Protein AF-A0A1C6RKX8-F1 (afdb_monomer)

Sequence (169 aa):
MGARIGGALFLNGAELTGPVTALDGTWLRAGTDVLAQDGFTCRGALRLDNAEIGGSLRWEGAVLENPDGAALSGQDLRVGANADLCDGFSANGAVRLRYAEINSWLCFERATLTVPVGRTALDCRHVVARELVLLPAEPPDGVVDLSHARIGLLRDDPATWPSALHLEG

Secondary structure (DSSP, 8-state):
---EESSPEE-TT-EEEEEEEEEE-TT-EESS-EE--SS-EEEEEEE-TT-EESS-EE-TT-EEEEEEEEEEE-TT-EESS-EE--SS-EEEEEEE-TT-EESSEEE-TT-EEE--TTSEEEE-TT-EEEEEEE--SS--SSEEE-TT-EEEEEEE-GGG--SEEE---

Structure (mmCIF, N/CA/C/O backbone):
data_AF-A0A1C6RKX8-F1
#
_entry.id   AF-A0A1C6RKX8-F1
#
loop_
_atom_site.group_PDB
_atom_site.id
_atom_site.type_symbol
_atom_site.label_atom_id
_atom_site.label_alt_id
_atom_site.label_comp_id
_atom_site.label_asym_id
_atom_site.label_entity_id
_atom_site.label_seq_id
_atom_site.pdbx_PDB_ins_code
_atom_site.Cartn_x
_atom_site.Cartn_y
_atom_site.Cartn_z
_atom_site.occupancy
_atom_site.B_iso_or_equiv
_atom_site.auth_seq_id
_atom_site.auth_comp_id
_atom_site.auth_asym_id
_atom_site.auth_atom_id
_atom_site.pdbx_PDB_model_num
ATOM 1 N N . MET A 1 1 ? 12.179 -16.699 5.339 1.00 56.94 1 MET A N 1
ATOM 2 C CA . MET A 1 1 ? 12.179 -17.564 4.136 1.00 56.94 1 MET A CA 1
ATOM 3 C C . MET A 1 1 ? 11.185 -16.927 3.178 1.00 56.94 1 MET A C 1
ATOM 5 O O . MET A 1 1 ? 10.087 -16.664 3.636 1.00 56.94 1 MET A O 1
ATOM 9 N N . GLY A 1 2 ? 11.572 -16.571 1.950 1.00 83.81 2 GLY A N 1
ATOM 10 C CA . GLY A 1 2 ? 10.686 -15.884 0.995 1.00 83.81 2 GLY A CA 1
ATOM 11 C C . GLY A 1 2 ? 10.218 -16.817 -0.120 1.00 83.81 2 GLY A C 1
ATOM 12 O O . GLY A 1 2 ? 10.966 -17.714 -0.518 1.00 83.81 2 GLY A O 1
ATOM 13 N N . ALA A 1 3 ? 9.000 -16.614 -0.623 1.00 94.94 3 ALA A N 1
ATOM 14 C CA . ALA A 1 3 ? 8.484 -17.332 -1.787 1.00 94.94 3 ALA A CA 1
ATOM 15 C C . ALA A 1 3 ? 8.996 -16.697 -3.090 1.00 94.94 3 ALA A C 1
ATOM 17 O O . ALA A 1 3 ? 9.176 -15.482 -3.170 1.00 94.94 3 ALA A O 1
ATOM 18 N N . ARG A 1 4 ? 9.215 -17.506 -4.132 1.00 97.81 4 ARG A N 1
ATOM 19 C CA . ARG A 1 4 ? 9.562 -17.020 -5.474 1.00 97.81 4 ARG A CA 1
ATOM 20 C C . ARG A 1 4 ? 8.579 -17.574 -6.496 1.00 97.81 4 ARG A C 1
ATOM 22 O O . ARG A 1 4 ? 8.417 -18.785 -6.602 1.00 97.81 4 ARG A O 1
ATOM 29 N N . ILE A 1 5 ? 7.992 -16.679 -7.276 1.00 97.12 5 ILE A N 1
ATOM 30 C CA . ILE A 1 5 ? 7.086 -16.960 -8.384 1.00 97.12 5 ILE A CA 1
ATOM 31 C C . ILE A 1 5 ? 7.748 -16.392 -9.639 1.00 97.12 5 ILE A C 1
ATOM 33 O O . ILE A 1 5 ? 8.059 -15.208 -9.701 1.00 97.12 5 ILE A O 1
ATOM 37 N N . GLY A 1 6 ? 8.027 -17.244 -10.629 1.00 97.12 6 GLY A N 1
ATOM 38 C CA . GLY A 1 6 ? 8.737 -16.827 -11.847 1.00 97.12 6 GLY A CA 1
ATOM 39 C C . GLY A 1 6 ? 7.922 -15.911 -12.768 1.00 97.12 6 GLY A C 1
ATOM 40 O O . GLY A 1 6 ? 8.506 -15.189 -13.566 1.00 97.12 6 GLY A O 1
ATOM 41 N N . GLY A 1 7 ? 6.594 -15.937 -12.645 1.00 96.94 7 GLY A N 1
ATOM 42 C CA . GLY A 1 7 ? 5.666 -15.076 -13.377 1.00 96.94 7 GLY A CA 1
ATOM 43 C C . GLY A 1 7 ? 4.786 -14.267 -12.430 1.00 96.94 7 GLY A C 1
ATOM 44 O O . GLY A 1 7 ? 5.248 -13.823 -11.376 1.00 96.94 7 GLY A O 1
ATOM 45 N N . ALA A 1 8 ? 3.523 -14.096 -12.812 1.00 97.88 8 ALA A N 1
ATOM 46 C CA . ALA A 1 8 ? 2.563 -13.321 -12.044 1.00 97.88 8 ALA A CA 1
ATOM 47 C C . ALA A 1 8 ? 1.941 -14.142 -10.908 1.00 97.88 8 ALA A C 1
ATOM 49 O O . ALA A 1 8 ? 1.731 -15.351 -11.038 1.00 97.88 8 ALA A O 1
ATOM 50 N N . LEU A 1 9 ? 1.613 -13.464 -9.811 1.00 98.12 9 LEU A N 1
ATOM 51 C CA . LEU A 1 9 ? 0.740 -13.986 -8.765 1.00 98.12 9 LEU A CA 1
ATOM 52 C C . LEU A 1 9 ? -0.679 -13.476 -9.023 1.00 98.12 9 LEU A C 1
ATOM 54 O O . LEU A 1 9 ? -0.918 -12.272 -8.992 1.00 98.12 9 LEU A O 1
ATOM 58 N N . PHE A 1 10 ? -1.615 -14.391 -9.260 1.00 98.25 10 PHE A N 1
ATOM 59 C CA . PHE A 1 10 ? -3.025 -14.067 -9.458 1.00 98.25 10 PHE A CA 1
ATOM 60 C C . PHE A 1 10 ? -3.810 -14.334 -8.173 1.00 98.25 10 PHE A C 1
ATOM 62 O O . PHE A 1 10 ? -3.810 -15.452 -7.661 1.00 98.25 10 PHE A O 1
ATOM 69 N N . LEU A 1 11 ? -4.488 -13.302 -7.686 1.00 98.38 11 LEU A N 1
ATOM 70 C CA . LEU A 1 11 ? -5.399 -13.294 -6.541 1.00 98.38 11 LEU A CA 1
ATOM 71 C C . LEU A 1 11 ? -6.770 -12.711 -6.926 1.00 98.38 11 LEU A C 1
ATOM 73 O O . LEU A 1 11 ? -7.579 -12.422 -6.052 1.00 98.38 11 LEU A O 1
ATOM 77 N N . ASN A 1 12 ? -7.036 -12.519 -8.221 1.00 98.31 12 ASN A N 1
ATOM 78 C CA . ASN A 1 12 ? -8.291 -11.946 -8.705 1.00 98.31 12 ASN A CA 1
ATOM 79 C C . ASN A 1 12 ? -9.497 -12.722 -8.159 1.00 98.31 12 ASN A C 1
ATOM 81 O O . ASN A 1 12 ? -9.539 -13.951 -8.256 1.00 98.31 12 ASN A O 1
ATOM 85 N N . GLY A 1 13 ? -10.447 -12.003 -7.561 1.00 97.94 13 GLY A N 1
ATOM 86 C CA . GLY A 1 13 ? -11.643 -12.572 -6.935 1.00 97.94 13 GLY A CA 1
ATOM 87 C C . GLY A 1 13 ? -11.387 -13.513 -5.753 1.00 97.94 13 GLY A C 1
ATOM 88 O O . GLY A 1 13 ? -12.314 -14.186 -5.306 1.00 97.94 13 GLY A O 1
ATOM 89 N N . ALA A 1 14 ? -10.153 -13.611 -5.247 1.00 98.50 14 ALA A N 1
ATOM 90 C CA . ALA A 1 14 ? -9.858 -14.448 -4.092 1.00 98.50 14 ALA A CA 1
ATOM 91 C C . ALA A 1 14 ? -10.372 -13.801 -2.795 1.00 98.50 14 ALA A C 1
ATOM 93 O O . ALA A 1 14 ? -10.334 -12.583 -2.635 1.00 98.50 14 ALA A O 1
ATOM 94 N N . GLU A 1 15 ? -10.791 -14.633 -1.842 1.00 98.62 15 GLU A N 1
ATOM 95 C CA . GLU A 1 15 ? -11.080 -14.224 -0.466 1.00 98.62 15 GLU A CA 1
ATOM 96 C C . GLU A 1 15 ? -10.047 -14.864 0.463 1.00 98.62 15 GLU A C 1
ATOM 98 O O . GLU A 1 15 ? -9.980 -16.087 0.609 1.00 98.62 15 GLU A O 1
ATOM 103 N N . LEU A 1 16 ? -9.209 -14.032 1.079 1.00 98.50 16 LEU A N 1
ATOM 104 C CA . LEU A 1 16 ? -8.207 -14.458 2.051 1.00 98.50 16 LEU A CA 1
ATOM 105 C C . LEU A 1 16 ? -8.662 -14.039 3.443 1.00 98.50 16 LEU A C 1
ATOM 107 O O . LEU A 1 16 ? -8.999 -12.882 3.665 1.00 98.50 16 LEU A O 1
ATOM 111 N N . THR A 1 17 ? -8.651 -14.963 4.401 1.00 98.38 17 THR A N 1
ATOM 112 C CA . THR A 1 17 ? -9.036 -14.670 5.786 1.00 98.38 17 THR A CA 1
ATOM 113 C C . THR A 1 17 ? -8.021 -15.258 6.753 1.00 98.38 17 THR A C 1
ATOM 115 O O . THR A 1 17 ? -7.654 -16.428 6.649 1.00 98.38 17 THR A O 1
ATOM 118 N N . GLY A 1 18 ? -7.592 -14.460 7.728 1.00 95.81 18 G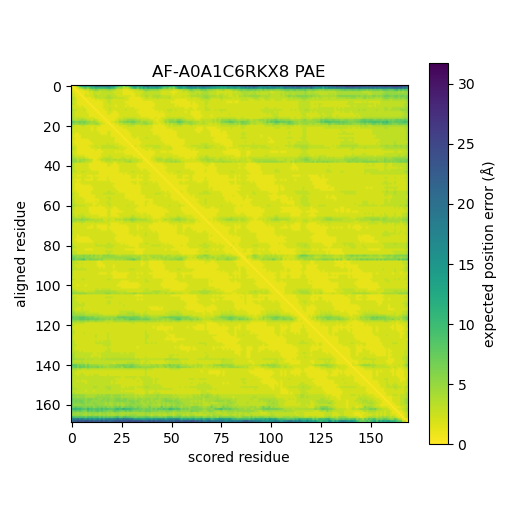LY A N 1
ATOM 119 C CA . GLY A 1 18 ? -6.726 -14.903 8.811 1.00 95.81 18 GLY A CA 1
ATOM 120 C C . GLY A 1 18 ? -6.976 -14.111 10.095 1.00 95.81 18 GLY A C 1
ATOM 121 O O . GLY A 1 18 ? -7.283 -12.924 10.035 1.00 95.81 18 GLY A O 1
ATOM 122 N N . PRO A 1 19 ? -6.815 -14.731 11.279 1.00 89.56 19 PRO A N 1
ATOM 123 C CA . PRO A 1 19 ? -7.158 -14.105 12.562 1.00 89.56 19 PRO A CA 1
ATOM 124 C C . PRO A 1 19 ? -6.255 -12.920 12.932 1.00 89.56 19 PRO A C 1
ATOM 126 O O . PRO A 1 19 ? -6.625 -12.082 13.744 1.00 89.56 19 PRO A O 1
ATOM 129 N N . VAL A 1 20 ? -5.053 -12.868 12.355 1.00 91.75 20 VAL A N 1
ATOM 130 C CA . VAL A 1 20 ? -4.088 -11.769 12.520 1.00 91.75 20 VAL A CA 1
ATOM 131 C C . VAL A 1 20 ? -3.502 -11.391 11.164 1.00 91.75 20 VAL A C 1
ATOM 133 O O . VAL A 1 20 ? -3.324 -10.220 10.842 1.00 91.75 20 VAL A O 1
ATOM 136 N N . THR A 1 21 ? -3.165 -12.387 10.350 1.00 97.38 21 THR A N 1
ATOM 137 C CA . THR A 1 21 ? -2.552 -12.216 9.031 1.00 97.38 21 THR A CA 1
ATOM 138 C C . THR A 1 21 ? -3.199 -13.202 8.082 1.00 97.38 21 THR A C 1
ATOM 140 O O . THR A 1 21 ? -3.214 -14.396 8.372 1.00 97.38 21 THR A O 1
ATOM 143 N N . ALA A 1 22 ? -3.763 -12.687 6.996 1.00 98.25 22 ALA A N 1
ATOM 144 C CA . ALA A 1 22 ? -4.404 -13.483 5.957 1.00 98.25 22 ALA A CA 1
ATOM 145 C C . ALA A 1 22 ? -3.404 -13.893 4.872 1.00 98.25 22 ALA A C 1
ATOM 147 O O . ALA A 1 22 ? -3.481 -15.001 4.348 1.00 98.25 22 ALA A O 1
ATOM 148 N N . LEU A 1 23 ? -2.429 -13.025 4.583 1.00 97.94 23 LEU A N 1
ATOM 149 C CA . LEU A 1 23 ? -1.347 -13.306 3.648 1.00 97.94 23 LEU A CA 1
ATOM 150 C C . LEU A 1 23 ? -0.034 -12.730 4.171 1.00 97.94 23 LEU A C 1
ATOM 152 O O . LEU A 1 23 ? 0.098 -11.521 4.362 1.00 97.94 23 LEU A O 1
ATOM 156 N N . ASP A 1 24 ? 0.944 -13.608 4.369 1.00 97.88 24 ASP A N 1
ATOM 157 C CA . ASP A 1 24 ? 2.326 -13.223 4.635 1.00 97.88 24 ASP A CA 1
ATOM 158 C C . ASP A 1 24 ? 3.173 -13.459 3.380 1.00 97.88 24 ASP A C 1
ATOM 160 O O . ASP A 1 24 ? 3.647 -14.563 3.112 1.00 97.88 24 ASP A O 1
ATOM 164 N N . GLY A 1 25 ? 3.307 -12.406 2.580 1.00 97.75 25 GLY A N 1
ATOM 165 C CA . GLY A 1 25 ? 4.187 -12.317 1.421 1.00 97.75 25 GLY A CA 1
ATOM 166 C C . GLY A 1 25 ? 5.499 -11.598 1.733 1.00 97.75 25 GLY A C 1
ATOM 167 O O . GLY A 1 25 ? 6.114 -11.041 0.824 1.00 97.75 25 GLY A O 1
ATOM 168 N N . THR A 1 26 ? 5.944 -11.578 2.993 1.00 98.44 26 THR A N 1
ATOM 169 C CA . THR A 1 26 ? 7.246 -11.001 3.350 1.00 98.44 26 THR A CA 1
ATOM 170 C C . THR A 1 26 ? 8.353 -11.694 2.545 1.00 98.44 26 THR A C 1
ATOM 172 O O . THR A 1 26 ? 8.422 -12.926 2.497 1.00 98.44 26 THR A O 1
ATOM 175 N N . TRP A 1 27 ? 9.235 -10.916 1.912 1.00 98.38 27 TRP A N 1
ATOM 176 C CA . TRP A 1 27 ? 10.278 -11.407 0.993 1.00 98.38 27 TRP A CA 1
ATOM 177 C C . TRP A 1 27 ? 9.757 -12.126 -0.266 1.00 98.38 27 TRP A C 1
ATOM 179 O O . TRP A 1 27 ? 10.515 -12.875 -0.898 1.00 98.38 27 TRP A O 1
ATOM 189 N N . LEU A 1 28 ? 8.484 -11.947 -0.636 1.00 98.44 28 LEU A N 1
ATOM 190 C CA . LEU A 1 28 ? 7.944 -12.476 -1.888 1.00 98.44 28 LEU A CA 1
ATOM 191 C C . LEU A 1 28 ? 8.715 -11.898 -3.076 1.00 98.44 28 LEU A C 1
ATOM 193 O O . LEU A 1 28 ? 8.933 -10.695 -3.165 1.00 98.44 28 LEU A O 1
ATOM 197 N N . ARG A 1 29 ? 9.067 -12.757 -4.032 1.00 98.62 29 ARG A N 1
ATOM 198 C CA . ARG A 1 29 ? 9.545 -12.343 -5.351 1.00 98.62 29 ARG A CA 1
ATOM 199 C C . ARG A 1 29 ? 8.583 -12.806 -6.427 1.00 98.62 29 ARG A C 1
ATOM 201 O O . ARG A 1 29 ? 8.512 -14.010 -6.672 1.00 98.62 29 ARG A O 1
ATOM 208 N N . ALA A 1 30 ? 7.894 -11.879 -7.081 1.00 98.38 30 ALA A N 1
ATOM 209 C CA . ALA A 1 30 ? 7.108 -12.155 -8.281 1.00 98.38 30 ALA A CA 1
ATOM 210 C C . ALA A 1 30 ? 7.867 -11.635 -9.506 1.00 98.38 30 ALA A C 1
ATOM 212 O O . ALA A 1 30 ? 8.315 -10.490 -9.525 1.00 98.38 30 ALA A O 1
ATOM 213 N N . GLY A 1 31 ? 8.048 -12.479 -10.522 1.00 98.25 31 GLY A N 1
ATOM 214 C CA . GLY A 1 31 ? 8.794 -12.112 -11.728 1.00 98.25 31 GLY A CA 1
ATOM 215 C C . GLY A 1 31 ? 8.098 -11.030 -12.554 1.00 98.25 31 GLY A C 1
ATOM 216 O O . GLY A 1 31 ? 8.767 -10.252 -13.228 1.00 98.25 31 GLY A O 1
ATOM 217 N N . THR A 1 32 ? 6.769 -10.966 -12.472 1.00 98.25 32 THR A N 1
ATOM 218 C CA . THR A 1 32 ? 5.939 -9.965 -13.153 1.00 98.25 32 THR A CA 1
ATOM 219 C C . THR A 1 32 ? 4.955 -9.351 -12.155 1.00 98.25 32 THR A C 1
ATOM 221 O O . THR A 1 32 ? 5.386 -8.889 -11.102 1.00 98.25 32 THR A O 1
ATOM 224 N N . ASP A 1 33 ? 3.659 -9.322 -12.465 1.00 98.62 33 ASP A N 1
ATOM 225 C CA . ASP A 1 33 ? 2.645 -8.627 -11.673 1.00 98.62 33 ASP A CA 1
ATOM 226 C C . ASP A 1 33 ? 2.1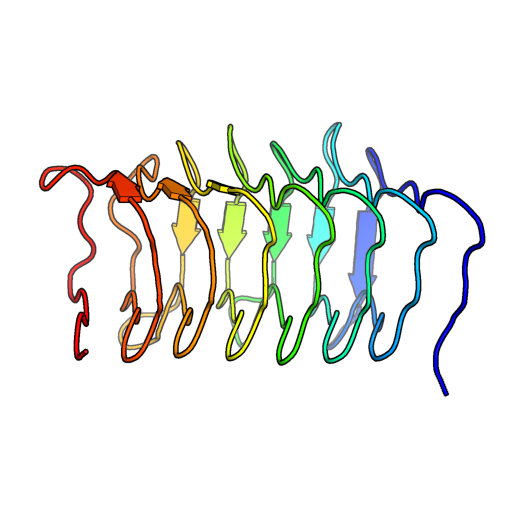24 -9.428 -10.465 1.00 98.62 33 ASP A C 1
ATOM 228 O O . ASP A 1 33 ? 2.177 -10.662 -10.434 1.00 98.62 33 ASP A O 1
ATOM 232 N N . VAL A 1 34 ? 1.541 -8.721 -9.495 1.00 98.62 34 VAL A N 1
ATOM 233 C CA . VAL A 1 34 ? 0.589 -9.292 -8.531 1.00 98.62 34 VAL A CA 1
ATOM 234 C C . VAL A 1 34 ? -0.774 -8.675 -8.810 1.00 98.62 34 VAL A C 1
ATOM 236 O O . VAL A 1 34 ? -0.968 -7.473 -8.621 1.00 98.62 34 VAL A O 1
ATOM 239 N N . LEU A 1 35 ? -1.709 -9.502 -9.266 1.00 98.62 35 LEU A N 1
ATOM 240 C CA . LEU A 1 35 ? -3.050 -9.078 -9.653 1.00 98.62 35 LEU A CA 1
ATOM 241 C C . LEU A 1 35 ? -4.035 -9.479 -8.563 1.00 98.62 35 LEU A C 1
ATOM 243 O O . LEU A 1 35 ? -4.099 -10.652 -8.203 1.00 98.62 35 LEU A O 1
ATOM 247 N N . ALA A 1 36 ? -4.780 -8.515 -8.043 1.00 98.06 36 ALA A N 1
ATOM 248 C CA . ALA A 1 36 ? -5.772 -8.691 -6.994 1.00 98.06 36 ALA A CA 1
ATOM 249 C C . ALA A 1 36 ? -7.013 -7.847 -7.328 1.00 98.06 36 ALA A C 1
ATOM 251 O O . ALA A 1 36 ? -7.434 -6.989 -6.563 1.00 98.06 36 ALA A O 1
ATOM 252 N N . GLN A 1 37 ? -7.544 -8.069 -8.528 1.00 95.69 37 GLN A N 1
ATOM 253 C CA . GLN A 1 37 ? -8.691 -7.365 -9.099 1.00 95.69 37 GLN A CA 1
ATOM 254 C C . GLN A 1 37 ? -9.965 -8.216 -8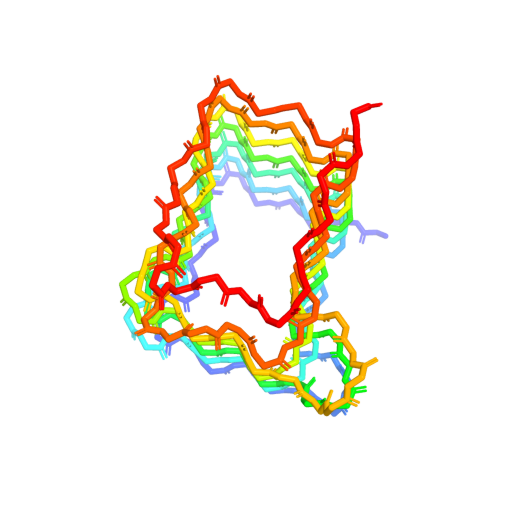.930 1.00 95.69 37 GLN A C 1
ATOM 256 O O . GLN A 1 37 ? -9.968 -9.218 -8.209 1.00 95.69 37 GLN A O 1
ATOM 261 N N . ASP A 1 38 ? -11.051 -7.848 -9.610 1.00 94.62 38 ASP A N 1
ATOM 262 C CA . ASP A 1 38 ? -12.269 -8.665 -9.742 1.00 94.62 38 ASP A CA 1
ATOM 263 C C . ASP A 1 38 ? -12.896 -9.098 -8.401 1.00 94.62 38 ASP A C 1
ATOM 265 O O . ASP A 1 38 ? -13.363 -10.227 -8.249 1.00 94.62 38 ASP A O 1
ATOM 269 N N . GLY A 1 39 ? -12.907 -8.198 -7.411 1.00 93.88 39 GLY A N 1
ATOM 270 C CA . GLY A 1 39 ? -13.522 -8.448 -6.103 1.00 93.88 39 GLY A CA 1
ATOM 271 C C . GLY A 1 39 ? -12.629 -9.197 -5.113 1.00 93.88 39 GLY A C 1
ATOM 272 O O . GLY A 1 39 ? -13.142 -9.888 -4.235 1.00 93.88 39 GLY A O 1
ATOM 273 N N . PHE A 1 40 ? -11.304 -9.079 -5.240 1.00 98.62 40 PHE A N 1
ATOM 274 C CA . PHE A 1 40 ? -10.378 -9.570 -4.221 1.00 98.62 40 PHE A CA 1
ATOM 275 C C . PHE A 1 40 ? -10.697 -8.975 -2.842 1.00 98.62 40 PHE A C 1
ATOM 277 O O . PHE A 1 40 ? -10.830 -7.758 -2.686 1.00 98.62 40 PHE A O 1
ATOM 284 N N . THR A 1 41 ? -10.765 -9.842 -1.833 1.00 98.69 41 THR A N 1
ATOM 285 C CA . THR A 1 41 ? -10.986 -9.457 -0.438 1.00 98.69 41 THR A CA 1
ATOM 286 C C . THR A 1 41 ? -9.943 -10.096 0.478 1.00 98.69 41 THR A C 1
ATOM 288 O O . THR A 1 41 ? -9.571 -11.262 0.327 1.00 98.69 41 THR A O 1
ATOM 291 N N . CYS A 1 42 ? -9.461 -9.335 1.457 1.00 98.75 42 CYS A N 1
ATOM 292 C CA . CYS A 1 42 ? -8.483 -9.800 2.434 1.00 98.75 42 CYS A CA 1
ATOM 293 C C . CYS A 1 42 ? -8.882 -9.356 3.844 1.00 98.75 42 CYS A C 1
ATOM 295 O O . CYS A 1 42 ? -8.825 -8.170 4.159 1.00 98.75 42 CYS A O 1
ATOM 297 N N . ARG A 1 43 ? -9.252 -10.309 4.702 1.00 98.75 43 ARG A N 1
ATOM 298 C CA . ARG A 1 43 ? -9.659 -10.090 6.097 1.00 98.75 43 ARG A CA 1
ATOM 299 C C . ARG A 1 43 ? -8.555 -10.542 7.051 1.00 98.75 43 ARG A C 1
ATOM 301 O O . ARG A 1 43 ? -8.319 -11.736 7.221 1.00 98.75 43 ARG A O 1
ATOM 308 N N . GLY A 1 44 ? -7.880 -9.586 7.672 1.00 98.50 44 GLY A N 1
ATOM 309 C CA . GLY A 1 44 ? -6.613 -9.749 8.384 1.00 98.50 44 GLY A CA 1
ATOM 310 C C . GLY A 1 44 ? -5.467 -9.064 7.634 1.00 98.50 44 GLY A C 1
ATOM 311 O O . GLY A 1 44 ? -5.628 -8.605 6.506 1.00 98.50 44 GLY A O 1
ATOM 312 N N . ALA A 1 45 ? -4.286 -8.978 8.256 1.00 98.44 45 ALA A N 1
ATOM 313 C CA . ALA A 1 45 ? -3.156 -8.273 7.648 1.00 98.44 45 ALA A CA 1
ATOM 314 C C . ALA A 1 45 ? -2.677 -8.939 6.344 1.00 98.44 45 ALA A C 1
ATOM 316 O O . ALA A 1 45 ? -2.500 -10.163 6.300 1.00 98.44 45 ALA A O 1
ATOM 317 N N . LEU A 1 46 ? -2.387 -8.115 5.334 1.00 98.75 46 LEU A N 1
ATOM 318 C CA . LEU A 1 46 ? -1.652 -8.480 4.126 1.00 98.75 46 LEU A CA 1
ATOM 319 C C . LEU A 1 46 ? -0.242 -7.877 4.216 1.00 98.75 46 LEU A C 1
ATOM 321 O O . LEU A 1 46 ? -0.083 -6.655 4.225 1.00 98.75 46 LEU A O 1
ATOM 325 N N . ARG A 1 47 ? 0.787 -8.725 4.321 1.00 98.69 47 ARG A N 1
ATOM 326 C CA . ARG A 1 47 ? 2.192 -8.291 4.377 1.00 98.69 47 ARG A CA 1
ATOM 327 C C . ARG A 1 47 ? 2.916 -8.568 3.068 1.00 98.69 47 ARG A C 1
ATOM 329 O O . ARG A 1 47 ? 2.889 -9.686 2.572 1.00 98.69 47 ARG A O 1
ATOM 336 N N . LEU A 1 48 ? 3.605 -7.558 2.562 1.00 98.69 48 LEU A N 1
ATOM 337 C CA . LEU A 1 48 ? 4.521 -7.568 1.424 1.00 98.69 48 LEU A CA 1
ATOM 338 C C . LEU A 1 48 ? 5.848 -6.898 1.811 1.00 98.69 48 LEU A C 1
ATOM 340 O O . LEU A 1 48 ? 6.536 -6.324 0.968 1.00 98.69 48 LEU A O 1
ATOM 344 N N . ASP A 1 49 ? 6.202 -6.931 3.097 1.00 98.75 49 ASP A N 1
ATOM 345 C CA . ASP A 1 49 ? 7.429 -6.305 3.578 1.00 98.75 49 ASP A CA 1
ATOM 346 C C . ASP A 1 49 ? 8.646 -6.959 2.895 1.00 98.75 49 ASP A C 1
ATOM 348 O O . ASP A 1 49 ? 8.777 -8.186 2.853 1.00 98.75 49 ASP A O 1
ATOM 352 N N . ASN A 1 50 ? 9.560 -6.150 2.364 1.00 98.75 50 ASN A N 1
ATOM 353 C CA . ASN A 1 50 ? 10.719 -6.579 1.575 1.00 98.75 50 ASN A CA 1
ATOM 354 C C . ASN A 1 50 ? 10.371 -7.402 0.317 1.00 98.75 50 ASN A C 1
ATOM 356 O O . ASN A 1 50 ? 11.215 -8.154 -0.180 1.00 98.75 50 ASN A O 1
ATOM 360 N N . ALA A 1 51 ? 9.135 -7.327 -0.184 1.00 98.75 51 ALA A N 1
ATOM 361 C CA . ALA A 1 51 ? 8.773 -7.994 -1.427 1.00 98.75 51 ALA A CA 1
ATOM 362 C C . ALA A 1 51 ? 9.347 -7.256 -2.650 1.00 98.75 51 ALA A C 1
ATOM 364 O O . ALA A 1 51 ? 9.490 -6.033 -2.663 1.00 98.75 51 ALA A O 1
ATOM 365 N N . GLU A 1 52 ? 9.654 -8.014 -3.699 1.00 98.81 52 GLU A N 1
ATOM 366 C CA . GLU A 1 52 ? 10.100 -7.514 -4.998 1.00 98.81 52 GLU A CA 1
ATOM 367 C C . GLU A 1 52 ? 9.123 -8.001 -6.075 1.00 98.81 52 GLU A C 1
ATOM 369 O O . GLU A 1 52 ? 9.003 -9.203 -6.338 1.00 98.81 52 GLU A O 1
ATOM 374 N N . ILE A 1 53 ? 8.425 -7.064 -6.708 1.00 98.75 53 ILE A N 1
ATOM 375 C CA . ILE A 1 53 ? 7.477 -7.315 -7.791 1.00 98.75 53 ILE A CA 1
ATOM 376 C C . ILE A 1 53 ? 8.100 -6.779 -9.075 1.00 98.75 53 ILE A C 1
ATOM 378 O O . ILE A 1 53 ? 8.309 -5.575 -9.206 1.00 98.75 53 ILE A O 1
ATOM 382 N N . GLY A 1 54 ? 8.439 -7.660 -10.015 1.00 98.69 54 GLY A N 1
ATOM 383 C CA . GLY A 1 54 ? 9.102 -7.263 -11.261 1.00 98.69 54 GLY A CA 1
ATOM 384 C C . GLY A 1 54 ? 8.224 -6.392 -12.163 1.00 98.69 54 GLY A C 1
ATOM 385 O O . GLY A 1 54 ? 8.741 -5.552 -12.897 1.00 98.69 54 GLY A O 1
ATOM 386 N N . GLY A 1 55 ? 6.904 -6.578 -12.087 1.00 98.62 55 GLY A N 1
ATOM 387 C CA . GLY A 1 55 ? 5.899 -5.794 -12.796 1.00 98.62 55 GLY A CA 1
ATOM 388 C C . GLY A 1 55 ? 5.139 -4.845 -11.872 1.00 98.62 55 GLY A C 1
ATOM 389 O O . GLY A 1 55 ? 5.731 -4.059 -11.132 1.00 98.62 55 GLY A O 1
ATOM 390 N N . SER A 1 56 ? 3.815 -4.909 -11.952 1.00 98.75 56 SER A N 1
ATOM 391 C CA . SER A 1 56 ? 2.870 -4.024 -11.273 1.00 98.75 56 SER A CA 1
ATOM 392 C C . SER A 1 56 ? 2.131 -4.723 -10.131 1.00 98.75 56 SER A C 1
ATOM 394 O O . SER A 1 56 ? 1.903 -5.932 -10.165 1.00 98.75 56 SER A O 1
ATOM 396 N N . LEU A 1 57 ? 1.686 -3.948 -9.146 1.00 98.50 57 LEU A N 1
ATOM 397 C CA . LEU A 1 57 ? 0.546 -4.308 -8.308 1.00 98.50 57 LEU A CA 1
ATOM 398 C C . LEU A 1 57 ? -0.717 -3.767 -8.982 1.00 98.50 57 LEU A C 1
ATOM 400 O O . LEU A 1 57 ? -0.778 -2.573 -9.268 1.00 98.50 57 LEU A O 1
ATOM 404 N N . ARG A 1 58 ? -1.688 -4.638 -9.258 1.00 98.38 58 ARG A N 1
ATOM 405 C CA . ARG A 1 58 ? -2.981 -4.288 -9.874 1.00 98.38 58 ARG A CA 1
ATOM 406 C C . ARG A 1 58 ? -4.124 -4.671 -8.954 1.00 98.38 58 ARG A C 1
ATOM 408 O O . ARG A 1 58 ? -4.503 -5.844 -8.913 1.00 98.38 58 ARG A O 1
ATOM 415 N N . TRP A 1 59 ? -4.504 -3.745 -8.087 1.00 98.19 59 TRP A N 1
ATOM 416 C CA . TRP A 1 59 ? -5.385 -3.956 -6.937 1.00 98.19 59 TRP A CA 1
ATOM 417 C C . TRP A 1 59 ? -6.621 -3.053 -7.014 1.00 98.19 59 TRP A C 1
ATOM 419 O O . TRP A 1 59 ? -7.225 -2.701 -5.999 1.00 98.19 59 TRP A O 1
ATOM 429 N N . GLU A 1 60 ? -6.998 -2.670 -8.229 1.00 98.00 60 GLU A N 1
ATOM 430 C CA . GLU A 1 60 ? -8.185 -1.880 -8.502 1.00 98.00 60 GLU A CA 1
ATOM 431 C C . GLU A 1 60 ? -9.423 -2.596 -7.943 1.00 98.00 60 GLU A C 1
ATOM 433 O O . GLU A 1 60 ? -9.660 -3.778 -8.218 1.00 98.00 60 GLU A O 1
ATOM 438 N N . GLY A 1 61 ? -10.201 -1.896 -7.117 1.00 97.56 61 GLY A N 1
ATOM 439 C CA . GLY A 1 61 ? -11.391 -2.466 -6.477 1.00 97.56 61 GLY A CA 1
ATOM 440 C C . GLY A 1 61 ? -11.134 -3.482 -5.351 1.00 97.56 61 GLY A C 1
ATOM 441 O O . GLY A 1 61 ? -12.092 -4.083 -4.865 1.00 97.56 61 GLY A O 1
ATOM 442 N N . ALA A 1 62 ? -9.883 -3.713 -4.932 1.00 98.62 62 ALA A N 1
ATOM 443 C CA . ALA A 1 62 ? -9.581 -4.633 -3.833 1.00 98.62 62 ALA A CA 1
ATOM 444 C C . ALA A 1 62 ? -10.095 -4.117 -2.480 1.00 98.62 62 ALA A C 1
ATOM 446 O O . ALA A 1 62 ? -10.007 -2.926 -2.182 1.00 98.62 62 ALA A O 1
ATOM 447 N N . VAL A 1 63 ? -10.550 -5.029 -1.616 1.00 98.81 63 VAL A N 1
ATOM 448 C CA . VAL A 1 63 ? -11.026 -4.702 -0.263 1.00 98.81 63 VAL A CA 1
ATOM 449 C C . VAL A 1 63 ? -10.133 -5.353 0.789 1.00 98.81 63 VAL A C 1
ATOM 451 O O . VAL A 1 63 ? -10.053 -6.578 0.885 1.00 98.81 63 VAL A O 1
ATOM 454 N N . LEU A 1 64 ? -9.479 -4.538 1.614 1.00 98.81 64 LEU A N 1
ATOM 455 C CA . LEU A 1 64 ? -8.641 -4.990 2.723 1.00 98.81 64 LEU A CA 1
ATOM 456 C C . LEU A 1 64 ? -9.261 -4.586 4.065 1.00 98.81 64 LEU A C 1
ATOM 458 O O . LEU A 1 64 ? -9.542 -3.412 4.307 1.00 98.81 64 LEU A O 1
ATOM 462 N N . GLU A 1 65 ? -9.425 -5.549 4.968 1.00 98.62 65 GLU A N 1
ATOM 463 C CA . GLU A 1 65 ? -10.056 -5.365 6.275 1.00 98.62 65 GLU A CA 1
ATOM 464 C C . GLU A 1 65 ? -9.119 -5.813 7.400 1.00 98.62 65 GLU A C 1
ATOM 466 O O . GLU A 1 65 ? -8.890 -7.001 7.618 1.00 98.62 65 GLU A O 1
ATOM 471 N N . ASN A 1 66 ? -8.589 -4.855 8.153 1.00 98.12 66 ASN A N 1
ATOM 472 C CA . ASN A 1 66 ? -7.877 -5.068 9.409 1.00 98.12 66 ASN A CA 1
ATOM 473 C C . ASN A 1 66 ? -7.974 -3.805 10.301 1.00 98.12 66 ASN A C 1
ATOM 475 O O . ASN A 1 66 ? -6.962 -3.121 10.497 1.00 98.12 66 ASN A O 1
ATOM 479 N N . PRO A 1 67 ? -9.169 -3.471 10.836 1.00 96.38 67 PRO A N 1
ATOM 480 C CA . PRO A 1 67 ? -9.453 -2.180 11.487 1.00 96.38 67 PRO A CA 1
ATOM 481 C C . PRO A 1 67 ? -8.538 -1.882 12.681 1.00 96.38 67 PRO A C 1
ATOM 483 O O . PRO A 1 67 ? -8.174 -0.733 12.950 1.00 96.38 67 PRO A O 1
ATOM 486 N N . ASP A 1 68 ? -8.119 -2.930 13.391 1.00 93.62 68 ASP A N 1
ATOM 487 C CA . ASP A 1 68 ? -7.270 -2.810 14.571 1.00 93.62 68 ASP A CA 1
ATOM 488 C C . ASP A 1 68 ? -5.780 -2.654 14.237 1.00 93.62 68 ASP A C 1
ATOM 490 O O . ASP A 1 68 ? -4.996 -2.311 15.124 1.00 93.62 68 ASP A O 1
ATOM 494 N N . GLY A 1 69 ? -5.379 -2.817 12.973 1.00 96.12 69 GLY A N 1
ATOM 495 C CA . GLY A 1 69 ? -3.981 -2.832 12.559 1.00 96.12 69 GLY A CA 1
ATOM 496 C C . GLY A 1 69 ? -3.721 -2.238 11.175 1.00 96.12 69 GLY A C 1
ATOM 497 O O . GLY A 1 69 ? -4.344 -1.265 10.754 1.00 96.12 69 GLY A O 1
ATOM 498 N N . ALA A 1 70 ? -2.711 -2.789 10.501 1.00 98.19 70 ALA A N 1
ATOM 499 C CA . ALA A 1 70 ? -2.418 -2.471 9.108 1.00 98.19 70 ALA A CA 1
ATOM 500 C C . ALA A 1 70 ? -3.144 -3.467 8.203 1.00 98.19 70 ALA A C 1
ATOM 502 O O . ALA A 1 70 ? -2.917 -4.675 8.319 1.00 98.19 70 ALA A O 1
ATOM 503 N N . ALA A 1 71 ? -3.999 -2.961 7.321 1.00 98.62 71 ALA A N 1
ATOM 504 C CA . ALA A 1 71 ? -4.634 -3.755 6.277 1.00 98.62 71 ALA A CA 1
ATOM 505 C C . ALA A 1 71 ? -3.59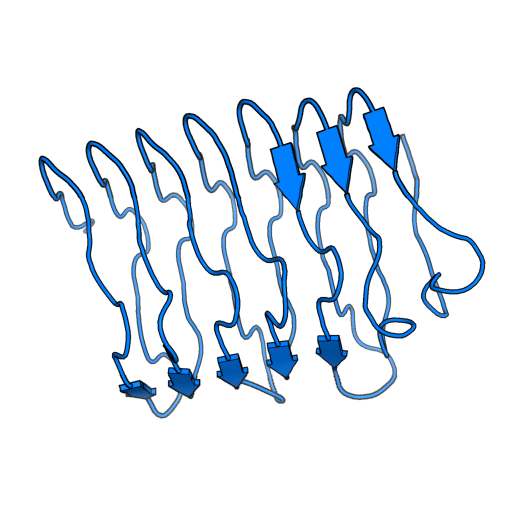1 -4.181 5.229 1.00 98.62 71 ALA A C 1
ATOM 507 O O . ALA A 1 71 ? -3.544 -5.347 4.841 1.00 98.62 71 ALA A O 1
ATOM 508 N N . LEU A 1 72 ? -2.676 -3.266 4.887 1.00 98.81 72 LEU A N 1
ATOM 509 C CA . LEU A 1 72 ? -1.513 -3.511 4.037 1.00 98.81 72 LEU A CA 1
ATOM 510 C C . LEU A 1 72 ? -0.230 -3.045 4.738 1.00 98.81 72 LEU A C 1
ATOM 512 O O . LEU A 1 72 ? -0.126 -1.893 5.164 1.00 98.81 72 LEU A O 1
ATOM 516 N N . SER A 1 73 ? 0.761 -3.931 4.820 1.00 98.75 73 SER A N 1
ATOM 517 C CA . SER A 1 73 ? 2.146 -3.596 5.165 1.00 98.75 73 SER A CA 1
ATOM 518 C C . SER A 1 73 ? 3.047 -3.932 3.986 1.00 98.75 73 SER A C 1
ATOM 520 O O . SER A 1 73 ? 3.092 -5.081 3.567 1.00 98.75 73 SER A O 1
ATOM 522 N N . GLY A 1 74 ? 3.732 -2.939 3.440 1.00 98.62 74 GLY A N 1
ATOM 523 C CA . GLY A 1 74 ? 4.689 -3.065 2.347 1.00 98.62 74 GLY A CA 1
ATOM 524 C C . GLY A 1 74 ? 5.934 -2.244 2.646 1.00 98.62 74 GLY A C 1
ATOM 525 O O . GLY A 1 74 ? 6.323 -1.397 1.844 1.00 98.62 74 GLY A O 1
ATOM 526 N N . GLN A 1 75 ? 6.524 -2.435 3.827 1.00 98.62 75 GLN A N 1
ATOM 527 C CA . GLN A 1 75 ? 7.780 -1.777 4.165 1.00 98.62 75 GLN A CA 1
ATOM 528 C C . GLN A 1 75 ? 8.899 -2.297 3.254 1.00 98.62 75 GLN A C 1
ATOM 530 O O . GLN A 1 75 ? 9.015 -3.507 3.071 1.00 98.62 75 GLN A O 1
ATOM 535 N N . ASP A 1 76 ? 9.721 -1.408 2.692 1.00 98.81 76 ASP A N 1
ATOM 536 C CA . ASP A 1 76 ? 10.817 -1.772 1.775 1.00 98.81 76 ASP A CA 1
ATOM 537 C C . ASP A 1 76 ? 10.341 -2.547 0.518 1.00 98.81 76 ASP A C 1
ATOM 539 O O . ASP A 1 76 ? 11.107 -3.283 -0.112 1.00 98.81 76 ASP A O 1
ATOM 543 N N . LEU A 1 77 ? 9.060 -2.405 0.155 1.00 98.88 77 LEU A N 1
ATOM 544 C CA . LEU A 1 77 ? 8.463 -3.000 -1.041 1.00 98.88 77 LEU A CA 1
ATOM 545 C C . LEU A 1 77 ? 9.061 -2.378 -2.310 1.00 98.88 77 LEU A C 1
ATOM 547 O O . LEU A 1 77 ? 9.123 -1.158 -2.439 1.00 98.88 77 LEU A O 1
ATOM 551 N N . ARG A 1 78 ? 9.422 -3.209 -3.292 1.00 98.94 78 ARG A N 1
ATOM 552 C CA . ARG A 1 78 ? 9.845 -2.755 -4.625 1.00 98.94 78 ARG A CA 1
ATOM 553 C C . ARG A 1 78 ? 8.862 -3.196 -5.693 1.00 98.94 78 ARG A C 1
ATOM 555 O O . ARG A 1 78 ? 8.578 -4.387 -5.811 1.00 98.94 78 ARG A O 1
ATOM 562 N N . VAL A 1 79 ? 8.400 -2.250 -6.505 1.00 98.88 79 VAL A N 1
ATOM 563 C CA . VAL A 1 79 ? 7.506 -2.498 -7.643 1.00 98.88 79 VAL A CA 1
ATOM 564 C C . VAL A 1 79 ? 8.152 -1.953 -8.914 1.00 98.88 79 VAL A C 1
ATOM 566 O O . VAL A 1 79 ? 8.403 -0.754 -9.045 1.00 98.88 79 VAL A O 1
ATOM 569 N N . GLY A 1 80 ? 8.448 -2.852 -9.853 1.00 98.75 80 GLY A N 1
ATOM 570 C CA . GLY A 1 80 ? 9.201 -2.562 -11.075 1.00 98.75 80 GLY A CA 1
ATOM 571 C C . GLY A 1 80 ? 8.448 -1.701 -12.088 1.00 98.75 80 GLY A C 1
ATOM 572 O O . GLY A 1 80 ? 9.070 -1.089 -12.958 1.00 98.75 80 GLY A O 1
ATOM 573 N N . ALA A 1 81 ? 7.128 -1.598 -11.957 1.00 98.56 81 ALA A N 1
ATOM 574 C CA . ALA A 1 81 ? 6.301 -0.693 -12.736 1.00 98.56 81 ALA A CA 1
ATOM 575 C C . ALA A 1 81 ? 5.368 0.116 -11.826 1.00 98.56 81 ALA A C 1
ATOM 577 O O . ALA A 1 81 ? 5.781 1.108 -11.224 1.00 98.56 81 ALA A O 1
ATOM 578 N N . ASN A 1 82 ? 4.114 -0.307 -11.752 1.00 98.31 82 ASN A N 1
ATOM 579 C CA . ASN A 1 82 ? 2.996 0.485 -11.277 1.00 98.31 82 ASN A CA 1
ATOM 580 C C . ASN A 1 82 ? 2.414 -0.103 -9.989 1.00 98.31 82 ASN A C 1
ATOM 582 O O . ASN A 1 82 ? 2.244 -1.315 -9.917 1.00 98.31 82 ASN A O 1
ATOM 586 N N . ALA A 1 83 ? 2.058 0.721 -9.004 1.00 98.69 83 ALA A N 1
ATOM 587 C CA . ALA A 1 83 ? 1.220 0.294 -7.885 1.00 98.69 83 ALA A CA 1
ATOM 588 C C . ALA A 1 83 ? -0.161 0.939 -8.015 1.00 98.69 83 ALA A C 1
ATOM 590 O O . ALA A 1 83 ? -0.347 2.109 -7.680 1.00 98.69 83 ALA A O 1
ATOM 591 N N . ASP A 1 84 ? -1.101 0.170 -8.556 1.00 98.31 84 ASP A N 1
ATOM 592 C CA . ASP A 1 84 ? -2.451 0.612 -8.875 1.00 98.31 84 ASP A CA 1
ATOM 593 C C . ASP A 1 84 ? -3.437 0.171 -7.785 1.00 98.31 84 ASP A C 1
ATOM 595 O O . ASP A 1 84 ? -3.847 -0.990 -7.734 1.00 98.31 84 ASP A O 1
ATOM 599 N N . LEU A 1 85 ? -3.739 1.083 -6.856 1.00 98.31 85 LEU A N 1
ATOM 600 C CA . LEU A 1 85 ? -4.704 0.907 -5.768 1.00 98.31 85 LEU A CA 1
ATOM 601 C C . LEU A 1 85 ? -5.877 1.883 -5.975 1.00 98.31 85 LEU A C 1
ATOM 603 O O . LEU A 1 85 ? -6.299 2.578 -5.049 1.00 98.31 85 LEU A O 1
ATOM 607 N N . CYS A 1 86 ? -6.360 1.972 -7.216 1.00 94.81 86 CYS A N 1
ATOM 608 C CA . CYS A 1 86 ? -7.388 2.919 -7.640 1.00 94.81 86 CYS A CA 1
ATOM 609 C C . CYS A 1 86 ? -8.771 2.288 -7.819 1.00 94.81 86 CYS A C 1
ATOM 611 O O . CYS A 1 86 ? -8.999 1.117 -7.513 1.00 94.81 86 CYS A O 1
ATOM 613 N N . ASP A 1 87 ? -9.727 3.108 -8.256 1.00 93.62 87 ASP A N 1
ATOM 614 C CA . ASP A 1 87 ? -11.032 2.682 -8.764 1.00 93.62 87 ASP A CA 1
ATOM 615 C C . ASP A 1 87 ? -11.799 1.735 -7.828 1.00 93.62 87 ASP A C 1
ATOM 617 O O . ASP A 1 87 ? -12.282 0.672 -8.218 1.00 93.62 87 ASP A O 1
ATOM 621 N N . GLY A 1 88 ? -11.966 2.160 -6.574 1.00 89.19 88 GLY A N 1
ATOM 622 C CA . GLY A 1 88 ? -12.741 1.424 -5.574 1.00 89.19 88 GLY A CA 1
ATOM 623 C C . GLY A 1 88 ? -11.910 0.522 -4.667 1.00 89.19 88 GLY A C 1
ATOM 624 O O . GLY A 1 88 ? -12.487 -0.273 -3.928 1.00 89.19 88 GLY A O 1
ATOM 625 N N . PHE A 1 89 ? -10.579 0.645 -4.691 1.00 98.56 89 PHE A N 1
ATOM 626 C CA . PHE A 1 89 ? -9.747 0.115 -3.614 1.00 98.56 89 PHE A CA 1
ATOM 627 C C . PHE A 1 89 ? -10.241 0.643 -2.258 1.00 98.56 89 PHE A C 1
ATOM 629 O O . PHE A 1 89 ? -10.416 1.849 -2.069 1.00 98.56 89 PHE A O 1
ATOM 636 N N . SER A 1 90 ? -10.444 -0.254 -1.300 1.00 98.69 90 SER A N 1
ATOM 637 C CA . SER A 1 90 ? -10.902 0.082 0.044 1.00 98.69 90 SER A CA 1
ATOM 638 C C . SER A 1 90 ? -10.000 -0.566 1.081 1.00 98.69 90 SER A C 1
ATOM 640 O O . SER A 1 90 ? -9.844 -1.786 1.101 1.00 98.69 90 SER A O 1
ATOM 642 N N . ALA A 1 91 ? -9.461 0.235 1.995 1.00 98.69 91 ALA A N 1
ATOM 643 C CA . ALA A 1 91 ? -8.733 -0.251 3.159 1.00 98.69 91 ALA A CA 1
ATOM 644 C C . ALA A 1 91 ? -9.416 0.229 4.442 1.00 98.69 91 ALA A C 1
ATOM 646 O O . ALA A 1 91 ? -9.464 1.427 4.716 1.00 98.69 91 ALA A O 1
ATOM 647 N N . ASN A 1 92 ? -9.916 -0.718 5.236 1.00 98.50 92 ASN A N 1
ATOM 648 C CA . ASN A 1 92 ? -10.315 -0.493 6.620 1.00 98.50 92 ASN A CA 1
ATOM 649 C C . ASN A 1 92 ? -9.184 -0.975 7.531 1.00 98.50 92 ASN A C 1
ATOM 651 O O . ASN A 1 92 ? -9.053 -2.168 7.801 1.00 98.50 92 ASN A O 1
ATOM 655 N N . GLY A 1 93 ? -8.328 -0.051 7.946 1.00 98.38 93 GLY A N 1
ATOM 656 C CA . GLY A 1 93 ? -7.030 -0.318 8.555 1.00 98.38 93 GLY A CA 1
ATOM 657 C C . GLY A 1 93 ? -5.913 0.409 7.807 1.00 98.38 93 GLY A C 1
ATOM 658 O O . GLY A 1 93 ? -6.068 0.832 6.665 1.00 98.38 93 GLY A O 1
ATOM 659 N N . ALA A 1 94 ? -4.757 0.561 8.453 1.00 98.50 94 ALA A N 1
ATOM 660 C CA . ALA A 1 94 ? -3.679 1.377 7.895 1.00 98.50 94 ALA A CA 1
ATOM 661 C C . ALA A 1 94 ? -3.063 0.749 6.631 1.00 98.50 94 ALA A C 1
ATOM 663 O O . ALA A 1 94 ? -2.808 -0.459 6.592 1.00 98.50 94 ALA A O 1
ATOM 664 N N . VAL A 1 95 ? -2.732 1.587 5.651 1.00 98.81 95 VAL A N 1
ATOM 665 C CA . VAL A 1 95 ? -1.868 1.252 4.513 1.00 98.81 95 VAL A CA 1
ATOM 666 C C . VAL A 1 95 ? -0.470 1.796 4.796 1.00 98.81 95 VAL A C 1
ATOM 668 O O . VAL A 1 95 ? -0.280 3.002 4.947 1.00 98.81 95 VAL A O 1
ATOM 671 N N . ARG A 1 96 ? 0.522 0.910 4.914 1.00 98.81 96 ARG A N 1
ATOM 672 C CA . ARG A 1 96 ? 1.908 1.275 5.244 1.00 98.81 96 ARG A CA 1
ATOM 673 C C . ARG A 1 96 ? 2.839 0.882 4.110 1.00 98.81 96 ARG A C 1
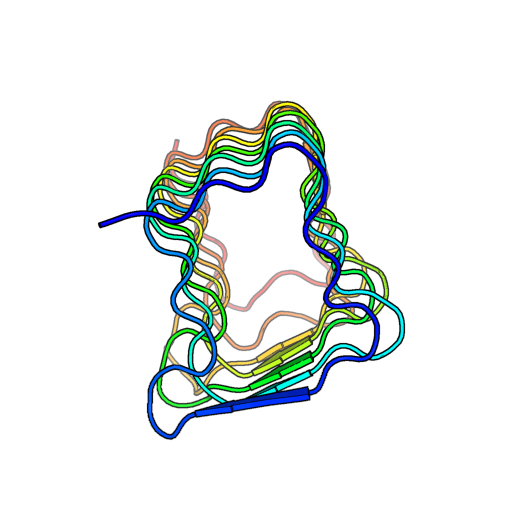ATOM 675 O O . ARG A 1 96 ? 3.024 -0.303 3.867 1.00 98.81 96 ARG A O 1
ATOM 682 N N . LEU A 1 97 ? 3.464 1.866 3.477 1.00 98.81 97 LEU A N 1
ATOM 683 C CA . LEU A 1 97 ? 4.378 1.709 2.342 1.00 98.81 97 LEU A CA 1
ATOM 684 C C . LEU A 1 97 ? 5.738 2.366 2.620 1.00 98.81 97 LEU A C 1
ATOM 686 O O . LEU A 1 97 ? 6.393 2.870 1.716 1.00 98.81 97 LEU A O 1
ATOM 690 N N . ARG A 1 98 ? 6.172 2.408 3.885 1.00 98.50 98 ARG A N 1
ATOM 691 C CA . ARG A 1 98 ? 7.429 3.072 4.263 1.00 98.50 98 ARG A CA 1
ATOM 692 C C . ARG A 1 98 ? 8.608 2.526 3.464 1.00 98.50 98 ARG A C 1
ATOM 694 O O . ARG A 1 98 ? 8.778 1.311 3.387 1.00 98.50 98 ARG A O 1
ATOM 701 N N . TYR A 1 99 ? 9.437 3.422 2.937 1.00 98.75 99 TYR A N 1
ATOM 702 C CA . TYR A 1 99 ? 10.596 3.073 2.105 1.00 98.75 99 TYR A CA 1
ATOM 703 C C . TYR A 1 99 ? 10.254 2.280 0.831 1.00 98.75 99 TYR A C 1
ATOM 705 O O . TYR A 1 99 ? 11.151 1.697 0.225 1.00 98.75 99 TYR A O 1
ATOM 713 N N . ALA A 1 100 ? 8.985 2.235 0.409 1.00 98.88 100 ALA A N 1
ATOM 714 C CA . ALA A 1 100 ? 8.635 1.561 -0.831 1.00 98.88 100 ALA A CA 1
ATOM 715 C C . ALA A 1 100 ? 9.184 2.327 -2.045 1.00 98.88 100 ALA A C 1
ATOM 717 O O . ALA A 1 100 ? 9.126 3.558 -2.116 1.00 98.88 100 ALA A O 1
ATOM 718 N N . GLU A 1 101 ? 9.691 1.580 -3.019 1.00 98.94 101 GLU A N 1
ATOM 719 C CA . GLU A 1 101 ? 10.178 2.097 -4.294 1.00 98.94 101 GLU A CA 1
ATOM 720 C C . GLU A 1 101 ? 9.234 1.636 -5.406 1.00 98.94 101 GLU A C 1
ATOM 722 O O . GLU A 1 101 ? 9.171 0.449 -5.740 1.00 98.94 101 GLU A O 1
ATOM 727 N N . ILE A 1 102 ? 8.503 2.582 -5.992 1.00 98.81 102 ILE A N 1
ATOM 728 C CA . ILE A 1 102 ? 7.594 2.343 -7.109 1.00 98.81 102 ILE A CA 1
ATOM 729 C C . ILE A 1 102 ? 8.194 3.012 -8.342 1.00 98.81 102 ILE A C 1
ATOM 731 O O . ILE A 1 102 ? 8.340 4.230 -8.394 1.00 98.81 102 ILE A O 1
ATOM 735 N N . ASN A 1 103 ? 8.590 2.228 -9.345 1.00 98.62 103 ASN A N 1
ATOM 736 C CA . ASN A 1 103 ? 9.362 2.761 -10.473 1.00 98.62 103 ASN A CA 1
ATOM 737 C C . ASN A 1 103 ? 8.612 3.843 -11.273 1.00 98.62 103 ASN A C 1
ATOM 739 O O . ASN A 1 103 ? 9.238 4.728 -11.863 1.00 98.62 103 ASN A O 1
ATOM 743 N N . SER A 1 104 ? 7.284 3.760 -11.317 1.00 98.12 104 SER A N 1
ATOM 744 C CA . SER A 1 104 ? 6.430 4.662 -12.082 1.00 98.12 104 SER A CA 1
ATOM 745 C C . SER A 1 104 ? 5.413 5.352 -11.171 1.00 98.12 104 SER A C 1
ATOM 747 O O . SER A 1 104 ? 5.789 6.285 -10.457 1.00 98.12 104 SER A O 1
ATOM 749 N N . TRP A 1 105 ? 4.152 4.919 -11.178 1.00 96.69 105 TRP A N 1
ATOM 750 C CA . TRP A 1 105 ? 3.068 5.597 -10.470 1.00 96.69 105 TRP A CA 1
ATOM 751 C C . TRP A 1 105 ? 2.622 4.849 -9.202 1.00 96.69 105 TRP A C 1
ATOM 753 O O . TRP A 1 105 ? 2.680 3.620 -9.129 1.00 96.69 105 TRP A O 1
ATOM 763 N N . LEU A 1 106 ? 2.170 5.587 -8.195 1.00 98.69 106 LEU A N 1
ATOM 764 C CA . LEU A 1 106 ? 1.436 5.068 -7.043 1.00 98.69 106 LEU A CA 1
ATOM 765 C C . LEU A 1 106 ? 0.062 5.737 -7.037 1.00 98.69 106 LEU A C 1
ATOM 767 O O . LEU A 1 106 ? -0.022 6.963 -6.982 1.00 98.69 106 LEU A O 1
ATOM 771 N N . CYS A 1 107 ? -0.998 4.946 -7.143 1.00 98.62 107 CYS A N 1
ATOM 772 C CA . CYS A 1 107 ? -2.343 5.444 -7.405 1.00 98.62 107 CYS A CA 1
ATOM 773 C C . CYS A 1 107 ? -3.282 5.116 -6.231 1.00 98.62 107 CYS A C 1
ATOM 775 O O . CYS A 1 107 ? -3.346 3.964 -5.814 1.00 98.62 107 CYS A O 1
ATOM 777 N N . PHE A 1 108 ? -4.013 6.125 -5.738 1.00 98.44 108 PHE A N 1
ATOM 778 C CA . PHE A 1 108 ? -5.130 6.030 -4.777 1.00 98.44 108 PHE A CA 1
ATOM 779 C C . PHE A 1 108 ? -6.376 6.822 -5.236 1.00 98.44 108 PHE A C 1
ATOM 781 O O . PHE A 1 108 ? -7.224 7.208 -4.429 1.00 98.44 108 PHE A O 1
ATOM 788 N N . GLU A 1 109 ? -6.486 7.124 -6.529 1.00 98.19 109 GLU A N 1
ATOM 789 C CA . GLU A 1 109 ? -7.691 7.684 -7.142 1.00 98.19 109 GLU A CA 1
ATOM 790 C C . GLU A 1 109 ? -8.937 6.854 -6.802 1.00 98.19 109 GLU A C 1
ATOM 792 O O . GLU A 1 109 ? -8.976 5.639 -6.996 1.00 98.19 109 GLU A O 1
ATOM 797 N N . ARG A 1 110 ? -9.971 7.527 -6.286 1.00 97.94 110 ARG A N 1
ATOM 798 C CA . ARG A 1 110 ? -11.236 6.930 -5.836 1.00 97.94 110 ARG A CA 1
ATOM 799 C C . ARG A 1 110 ? -11.079 5.822 -4.785 1.00 97.94 110 ARG A C 1
ATOM 801 O O . ARG A 1 110 ? -11.990 5.008 -4.626 1.00 97.94 110 ARG A O 1
ATOM 808 N N . ALA A 1 111 ? -9.957 5.782 -4.071 1.00 98.25 111 ALA A N 1
ATOM 809 C CA . ALA A 1 111 ? -9.781 4.884 -2.940 1.00 98.25 111 ALA A CA 1
ATOM 810 C C . ALA A 1 111 ? -10.543 5.387 -1.704 1.00 98.25 111 ALA A C 1
ATOM 812 O O . ALA A 1 111 ? -10.670 6.597 -1.496 1.00 98.25 111 ALA A O 1
ATOM 813 N N . THR A 1 112 ? -10.977 4.457 -0.855 1.00 98.50 112 THR A N 1
ATOM 814 C CA . THR A 1 112 ? -11.517 4.739 0.483 1.00 98.50 112 THR A CA 1
ATOM 815 C C . THR A 1 112 ? -10.539 4.220 1.534 1.00 98.50 112 THR A C 1
ATOM 817 O O . THR A 1 112 ? -10.209 3.033 1.566 1.00 98.50 112 THR A O 1
ATOM 820 N N . LEU A 1 113 ? -10.051 5.113 2.397 1.00 98.38 113 LEU A N 1
ATOM 821 C CA . LEU A 1 113 ? -9.033 4.813 3.406 1.00 98.38 113 LEU A CA 1
ATOM 822 C C . LEU A 1 113 ? -9.575 5.162 4.793 1.00 98.38 113 LEU A C 1
ATOM 824 O O . LEU A 1 113 ? -9.589 6.328 5.191 1.00 98.38 113 LEU A O 1
ATOM 828 N N . THR A 1 114 ? -10.008 4.142 5.529 1.00 98.19 114 THR A N 1
ATOM 829 C CA . THR A 1 114 ? -10.658 4.302 6.834 1.00 98.19 114 THR A CA 1
ATOM 830 C C . THR A 1 114 ? -9.798 3.703 7.936 1.00 98.19 114 THR A C 1
ATOM 832 O O . THR A 1 114 ? -9.196 2.637 7.795 1.00 98.19 114 THR A O 1
ATOM 835 N N . VAL A 1 115 ? -9.706 4.409 9.057 1.00 97.56 115 VAL A N 1
ATOM 836 C CA . VAL A 1 115 ? -9.020 3.953 10.271 1.00 97.56 115 VAL A CA 1
ATOM 837 C C . VAL A 1 115 ? -9.729 4.528 11.493 1.00 97.56 115 VAL A C 1
ATOM 839 O O . VAL A 1 115 ? -10.314 5.606 11.409 1.00 97.56 115 VAL A O 1
ATOM 842 N N . PRO A 1 116 ? -9.640 3.876 12.666 1.00 94.75 116 PRO A N 1
ATOM 843 C CA . PRO A 1 116 ? -10.074 4.502 13.908 1.00 94.75 116 PRO A CA 1
ATOM 844 C C . PRO A 1 116 ? -9.409 5.869 14.131 1.00 94.75 116 PRO A C 1
ATOM 846 O O . PRO A 1 116 ? -8.230 6.054 13.816 1.00 94.75 116 PRO A O 1
ATOM 849 N N . VAL A 1 117 ? -10.160 6.799 14.729 1.00 90.06 117 VAL A N 1
ATOM 850 C CA . VAL A 1 117 ? -9.734 8.185 14.990 1.00 90.06 117 VAL A CA 1
ATOM 851 C C . VAL A 1 117 ? -8.347 8.248 15.640 1.00 90.06 117 VAL A C 1
ATOM 853 O O . VAL A 1 117 ? -8.029 7.480 16.551 1.00 90.06 117 VAL A O 1
ATOM 856 N N . GLY A 1 118 ? -7.529 9.200 15.185 1.00 89.81 118 GLY A N 1
ATOM 857 C CA . GLY A 1 118 ? -6.189 9.450 15.724 1.00 89.81 118 GLY A CA 1
ATOM 858 C C . GLY A 1 118 ? -5.103 8.510 15.193 1.00 89.81 118 GLY A C 1
ATOM 859 O O . GLY A 1 118 ? -3.990 8.510 15.717 1.00 89.81 118 GLY A O 1
ATOM 860 N N . ARG A 1 119 ? -5.402 7.703 14.170 1.00 95.19 119 ARG A N 1
ATOM 861 C CA . ARG A 1 119 ? -4.430 6.833 13.495 1.00 95.19 119 ARG A CA 1
ATOM 862 C C . ARG A 1 119 ? -3.992 7.412 12.148 1.00 95.19 119 ARG A C 1
ATOM 864 O O . ARG A 1 119 ? -4.629 8.295 11.580 1.00 95.19 119 ARG A O 1
ATOM 871 N N . THR A 1 120 ? -2.895 6.878 11.626 1.00 97.56 120 THR A N 1
ATOM 872 C CA . THR A 1 120 ? -2.437 7.125 10.254 1.00 97.56 120 THR A CA 1
ATOM 873 C C . THR A 1 120 ? -3.161 6.174 9.306 1.00 97.56 120 THR A C 1
ATOM 875 O O . THR A 1 120 ? -3.054 4.957 9.470 1.00 97.56 120 THR A O 1
ATOM 878 N N . ALA A 1 121 ? -3.886 6.728 8.335 1.00 98.12 121 ALA A N 1
ATOM 879 C CA . ALA A 1 121 ? -4.569 5.967 7.292 1.00 98.12 121 ALA A CA 1
ATOM 880 C C . ALA A 1 121 ? -3.578 5.506 6.217 1.00 98.12 121 ALA A C 1
ATOM 882 O O . ALA A 1 121 ? -3.572 4.334 5.840 1.00 98.12 121 ALA A O 1
ATOM 883 N N . LEU A 1 122 ? -2.690 6.410 5.793 1.00 98.50 122 LEU A N 1
ATOM 884 C CA . LEU A 1 122 ? -1.689 6.161 4.760 1.00 98.50 122 LEU A CA 1
ATOM 885 C C . LEU A 1 122 ? -0.311 6.636 5.230 1.00 98.50 122 LEU A C 1
ATOM 887 O O . LEU A 1 122 ? -0.102 7.822 5.469 1.00 98.50 122 LEU A O 1
ATOM 891 N N . ASP A 1 123 ? 0.626 5.704 5.376 1.00 98.62 123 ASP A N 1
ATOM 892 C CA . ASP A 1 123 ? 2.012 5.979 5.767 1.00 98.62 123 ASP A CA 1
ATOM 893 C C . ASP A 1 123 ? 2.939 5.676 4.587 1.00 98.62 123 ASP A C 1
ATOM 895 O O . ASP A 1 123 ? 3.343 4.529 4.376 1.00 98.62 123 ASP A O 1
ATOM 899 N N . CYS A 1 124 ? 3.258 6.714 3.820 1.00 98.50 124 CYS A N 1
ATOM 900 C CA . CYS A 1 124 ? 4.136 6.677 2.651 1.00 98.50 124 CYS A CA 1
ATOM 901 C C . CYS A 1 124 ? 5.457 7.405 2.925 1.00 98.50 124 CYS A C 1
ATOM 903 O O . CYS A 1 124 ? 6.080 7.961 2.015 1.00 98.50 124 CYS A O 1
ATOM 905 N N . ARG A 1 125 ? 5.913 7.411 4.180 1.00 98.50 125 ARG A N 1
ATOM 906 C CA . ARG A 1 125 ? 7.192 8.032 4.508 1.00 98.50 125 ARG A CA 1
ATOM 907 C C . ARG A 1 125 ? 8.334 7.394 3.739 1.00 98.50 125 ARG A C 1
ATOM 909 O O . ARG A 1 125 ? 8.424 6.168 3.645 1.00 98.50 125 ARG A O 1
ATOM 916 N N . HIS A 1 126 ? 9.228 8.231 3.228 1.00 98.50 126 HIS A N 1
ATOM 917 C CA . HIS A 1 126 ? 10.360 7.814 2.400 1.00 98.50 126 HIS A CA 1
ATOM 918 C C . HIS A 1 126 ? 9.995 7.058 1.110 1.00 98.50 126 HIS A C 1
ATOM 920 O O . HIS A 1 126 ? 10.888 6.478 0.492 1.00 98.50 126 HIS A O 1
ATOM 926 N N . VAL A 1 127 ? 8.726 7.052 0.681 1.00 98.62 127 VAL A N 1
ATOM 927 C CA . VAL A 1 127 ? 8.345 6.447 -0.603 1.00 98.62 127 VAL A CA 1
ATOM 928 C C . VAL A 1 127 ? 9.042 7.171 -1.746 1.00 98.62 127 VAL A C 1
ATOM 930 O O . VAL A 1 127 ? 9.136 8.399 -1.753 1.00 98.62 127 VAL A O 1
ATOM 933 N N . VAL A 1 128 ? 9.501 6.414 -2.736 1.00 98.75 128 VAL A N 1
ATOM 934 C CA . VAL A 1 128 ? 10.013 6.952 -3.997 1.00 98.75 128 VAL A CA 1
ATOM 935 C C . VAL A 1 128 ? 9.073 6.537 -5.120 1.00 98.75 128 VAL A C 1
ATOM 937 O O . VAL A 1 128 ? 8.844 5.345 -5.315 1.00 98.75 128 VAL A O 1
ATOM 940 N N . ALA A 1 129 ? 8.553 7.511 -5.866 1.00 98.62 129 ALA A N 1
ATOM 941 C CA . ALA A 1 129 ? 7.753 7.278 -7.067 1.00 98.62 129 ALA A CA 1
ATOM 942 C C . ALA A 1 129 ? 7.912 8.433 -8.064 1.00 98.62 129 ALA A C 1
ATOM 944 O O . ALA A 1 129 ? 8.253 9.557 -7.692 1.00 98.62 129 ALA A O 1
ATOM 945 N N . ARG A 1 130 ? 7.652 8.188 -9.351 1.00 98.69 130 ARG A N 1
ATOM 946 C CA . ARG A 1 130 ? 7.627 9.277 -10.344 1.00 98.69 130 ARG A CA 1
ATOM 947 C C . ARG A 1 130 ? 6.369 10.113 -10.206 1.00 98.69 130 ARG A C 1
ATOM 949 O O . ARG A 1 130 ? 6.446 11.330 -10.317 1.00 98.69 130 ARG A O 1
ATOM 956 N N . GLU A 1 131 ? 5.245 9.464 -9.944 1.00 98.62 131 GLU A N 1
ATOM 957 C CA . GLU A 1 131 ? 3.949 10.110 -9.773 1.00 98.62 131 GLU A CA 1
ATOM 958 C C . GLU A 1 131 ? 3.201 9.478 -8.598 1.00 98.62 131 GLU A C 1
ATOM 960 O O . GLU A 1 131 ? 3.198 8.257 -8.444 1.00 98.62 131 GLU A O 1
ATOM 965 N N . LEU A 1 132 ? 2.572 10.313 -7.773 1.00 98.56 132 LEU A N 1
ATOM 966 C CA . LEU A 1 132 ? 1.605 9.908 -6.758 1.00 98.56 132 LEU A CA 1
ATOM 967 C C . LEU A 1 132 ? 0.264 10.553 -7.097 1.00 98.56 132 LEU A C 1
ATOM 969 O O . LEU A 1 132 ? 0.157 11.779 -7.119 1.00 98.56 132 LEU A O 1
ATOM 973 N N . VAL A 1 133 ? -0.751 9.725 -7.329 1.00 98.31 133 VAL A N 1
ATOM 974 C CA . VAL A 1 133 ? -2.139 10.162 -7.493 1.00 98.31 133 VAL A CA 1
ATOM 975 C C . VAL A 1 133 ? -2.863 9.954 -6.167 1.00 98.31 133 VAL A C 1
ATOM 977 O O . VAL A 1 133 ? -3.206 8.829 -5.811 1.00 98.31 133 VAL A O 1
ATOM 980 N N . LEU A 1 134 ? -3.080 11.038 -5.428 1.00 97.81 134 LEU A N 1
ATOM 981 C CA . LEU A 1 134 ? -3.769 11.068 -4.140 1.00 97.81 134 LEU A CA 1
ATOM 982 C C . LEU A 1 134 ? -5.110 11.802 -4.296 1.00 97.81 134 LEU A C 1
ATOM 984 O O . LEU A 1 134 ? -5.293 12.916 -3.810 1.00 97.81 134 LEU A O 1
ATOM 988 N N . LEU A 1 135 ? -6.038 11.160 -5.008 1.00 97.50 135 LEU A N 1
ATOM 989 C CA . LEU A 1 135 ? -7.390 11.660 -5.297 1.00 97.50 135 LEU A CA 1
ATOM 990 C C . LEU A 1 135 ? -8.453 10.704 -4.721 1.00 97.50 135 LEU A C 1
ATOM 992 O O . LEU A 1 135 ? -9.192 10.086 -5.491 1.00 97.50 135 LEU A O 1
ATOM 996 N N . PRO A 1 136 ? -8.494 10.488 -3.393 1.00 97.62 136 PRO A N 1
ATOM 997 C CA . PRO A 1 136 ? -9.398 9.512 -2.792 1.00 97.62 136 PRO A CA 1
ATOM 998 C C . PRO A 1 136 ? -10.869 9.898 -3.010 1.00 97.62 136 PRO A C 1
ATOM 1000 O O . PRO A 1 136 ? -11.192 11.050 -3.292 1.00 97.62 136 PRO A O 1
ATOM 1003 N N . ALA A 1 137 ? -11.778 8.927 -2.888 1.00 97.12 137 ALA A N 1
ATOM 1004 C CA . ALA A 1 137 ? -13.213 9.161 -3.098 1.00 97.12 137 ALA A CA 1
ATOM 1005 C C . ALA A 1 137 ? -13.812 10.126 -2.058 1.00 97.12 137 ALA A C 1
ATOM 1007 O O . ALA A 1 137 ? -14.769 10.846 -2.340 1.00 97.12 137 ALA A O 1
ATOM 1008 N N . GLU A 1 138 ? -13.228 10.131 -0.865 1.00 96.31 138 GLU A N 1
ATOM 1009 C CA . GLU A 1 138 ? -13.543 10.997 0.262 1.00 96.31 138 GLU A CA 1
ATOM 1010 C C . GLU A 1 138 ? -12.257 11.264 1.063 1.00 96.31 138 GLU A C 1
ATOM 1012 O O . GLU A 1 138 ? -11.301 10.486 0.949 1.00 96.31 138 GLU A O 1
ATOM 1017 N N . PRO A 1 139 ? -12.190 12.346 1.861 1.00 97.56 139 PRO A N 1
ATOM 1018 C CA . PRO A 1 139 ? -11.075 12.572 2.774 1.00 97.56 139 PRO A CA 1
ATOM 1019 C C . PRO A 1 139 ? -10.762 11.325 3.618 1.00 97.56 139 PRO A C 1
ATOM 1021 O O . PRO A 1 139 ? -11.663 10.826 4.292 1.00 97.56 139 PRO A O 1
ATOM 1024 N N . PRO A 1 140 ? -9.512 10.826 3.642 1.00 97.25 140 PRO A N 1
ATOM 1025 C CA . PRO A 1 140 ? -9.135 9.735 4.536 1.00 97.25 140 PRO A CA 1
ATOM 1026 C C . PRO A 1 140 ? -9.420 10.088 6.005 1.00 97.25 140 PRO A C 1
ATOM 1028 O O . PRO A 1 140 ? -9.087 11.189 6.451 1.00 97.25 140 PRO A O 1
ATOM 1031 N N . ASP A 1 141 ? -9.961 9.141 6.780 1.00 93.94 141 ASP A N 1
ATOM 1032 C CA . ASP A 1 141 ? -10.366 9.360 8.188 1.00 93.94 141 ASP A CA 1
ATOM 1033 C C . ASP A 1 141 ? -9.195 9.733 9.120 1.00 93.94 141 ASP A C 1
ATOM 1035 O O . ASP A 1 141 ? -9.383 10.273 10.214 1.00 93.94 141 ASP A O 1
ATOM 1039 N N . GLY A 1 142 ? -7.968 9.407 8.709 1.00 94.44 142 GLY A N 1
ATOM 1040 C CA . GLY A 1 142 ? -6.753 9.554 9.502 1.00 94.44 142 GLY A CA 1
ATOM 1041 C C . GLY A 1 142 ? -5.691 10.429 8.848 1.00 94.44 142 GLY A C 1
ATOM 1042 O O . GLY A 1 142 ? -5.913 11.104 7.847 1.00 94.44 142 GLY A O 1
ATOM 1043 N N . VAL A 1 143 ? -4.492 10.387 9.424 1.00 97.12 143 VAL A N 1
ATOM 1044 C CA . VAL A 1 143 ? -3.327 11.102 8.883 1.00 97.12 143 VAL A CA 1
ATOM 1045 C C . VAL A 1 143 ? -2.880 10.453 7.571 1.00 97.12 143 VAL A C 1
ATOM 1047 O O . VAL A 1 143 ? -2.800 9.222 7.490 1.00 97.12 143 VAL A O 1
ATOM 1050 N N . VAL A 1 144 ? -2.520 11.273 6.585 1.00 98.25 144 VAL A N 1
ATOM 1051 C CA . VAL A 1 144 ? -1.673 10.859 5.458 1.00 98.25 144 VAL A CA 1
ATOM 1052 C C . VAL A 1 144 ? -0.283 11.436 5.678 1.00 98.25 144 VAL A C 1
ATOM 1054 O O . VAL A 1 144 ? -0.114 12.648 5.806 1.00 98.25 144 VAL A O 1
ATOM 1057 N N . ASP A 1 145 ? 0.718 10.566 5.744 1.00 98.31 145 ASP A N 1
ATOM 1058 C CA . ASP A 1 145 ? 2.099 10.954 6.003 1.00 98.31 145 ASP A CA 1
ATOM 1059 C C . ASP A 1 145 ? 2.979 10.644 4.790 1.00 98.31 145 ASP A C 1
ATOM 1061 O O . ASP A 1 145 ? 3.236 9.479 4.475 1.00 98.31 145 ASP A O 1
ATOM 1065 N N . LEU A 1 146 ? 3.426 11.698 4.106 1.00 98.12 146 LEU A N 1
ATOM 1066 C CA . LEU A 1 146 ? 4.345 11.640 2.968 1.00 98.12 146 LEU A CA 1
ATOM 1067 C C . LEU A 1 146 ? 5.730 12.190 3.348 1.00 98.12 146 LEU A C 1
ATOM 1069 O O . LEU A 1 146 ? 6.506 12.569 2.471 1.00 98.12 146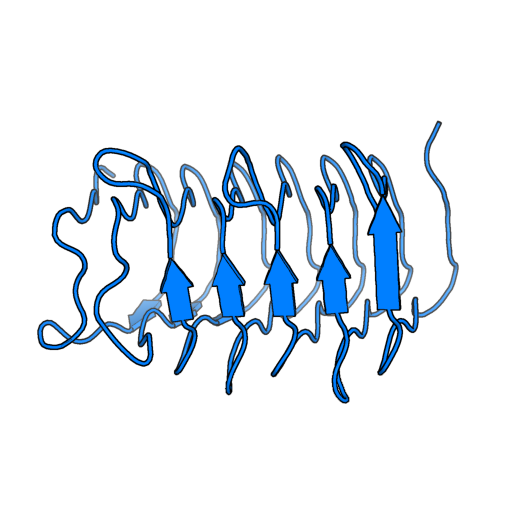 LEU A O 1
ATOM 1073 N N . SER A 1 147 ? 6.057 12.261 4.642 1.00 98.19 147 SER A N 1
ATOM 1074 C CA . SER A 1 147 ? 7.326 12.838 5.089 1.00 98.19 147 SER A CA 1
ATOM 1075 C C . SER A 1 147 ? 8.518 12.080 4.498 1.00 98.19 147 SER A C 1
ATOM 1077 O O . SER A 1 147 ? 8.585 10.848 4.503 1.00 98.19 147 SER A O 1
ATOM 1079 N N . HIS A 1 148 ? 9.469 12.832 3.967 1.00 98.06 148 HIS A N 1
ATOM 1080 C CA . HIS A 1 148 ? 10.661 12.415 3.240 1.00 98.06 148 HIS A CA 1
ATOM 1081 C C . HIS A 1 148 ? 10.392 11.603 1.967 1.00 98.06 148 HIS A C 1
ATOM 1083 O O . HIS A 1 148 ? 11.313 10.967 1.441 1.00 98.06 148 HIS A O 1
ATOM 1089 N N . ALA A 1 149 ? 9.153 11.594 1.465 1.00 98.19 149 ALA A N 1
ATOM 1090 C CA . ALA A 1 149 ? 8.842 10.985 0.183 1.00 98.19 149 ALA A CA 1
ATOM 1091 C C . ALA A 1 149 ? 9.503 11.771 -0.960 1.00 98.19 149 ALA A C 1
ATOM 1093 O O . ALA A 1 149 ? 9.566 13.000 -0.960 1.00 98.19 149 ALA A O 1
ATOM 1094 N N . ARG A 1 150 ? 9.992 11.047 -1.966 1.00 98.06 150 ARG A N 1
ATOM 1095 C CA . ARG A 1 150 ? 10.559 11.609 -3.194 1.00 98.06 150 ARG A CA 1
ATOM 1096 C C . ARG A 1 150 ? 9.618 11.298 -4.340 1.00 98.06 150 ARG A C 1
ATOM 1098 O O . ARG A 1 150 ? 9.715 10.241 -4.963 1.00 98.06 150 ARG A O 1
ATOM 1105 N N . ILE A 1 151 ? 8.709 12.228 -4.586 1.00 97.88 151 ILE A N 1
ATOM 1106 C CA . ILE A 1 151 ? 7.680 12.117 -5.613 1.00 97.88 151 ILE A CA 1
ATOM 1107 C C . ILE A 1 151 ? 7.982 13.129 -6.717 1.00 97.88 151 ILE A C 1
ATOM 1109 O O . ILE A 1 151 ? 8.164 14.311 -6.434 1.00 97.88 151 ILE A O 1
ATOM 1113 N N . GLY A 1 152 ? 8.054 12.676 -7.970 1.00 97.62 152 GLY A N 1
ATOM 1114 C CA . GLY A 1 152 ? 8.285 13.571 -9.113 1.00 97.62 152 GLY A CA 1
ATOM 1115 C C . GLY A 1 152 ? 7.102 14.507 -9.390 1.00 97.62 152 GLY A C 1
ATOM 1116 O O . GLY A 1 152 ? 7.297 15.701 -9.605 1.00 97.62 152 GLY A O 1
ATOM 1117 N N . LEU A 1 153 ? 5.884 13.965 -9.353 1.00 97.88 153 LEU A N 1
ATOM 1118 C CA . LEU A 1 153 ? 4.620 14.683 -9.501 1.00 97.88 153 LEU A CA 1
ATOM 1119 C C . LEU A 1 153 ? 3.611 14.192 -8.455 1.00 97.88 153 LEU A C 1
ATOM 1121 O O . LEU A 1 153 ? 3.274 13.012 -8.429 1.00 97.88 153 LEU A O 1
ATOM 1125 N N . LEU A 1 154 ? 3.109 15.098 -7.619 1.00 97.31 154 LEU A N 1
ATOM 1126 C CA . LEU A 1 154 ? 1.966 14.839 -6.744 1.00 97.31 154 LEU A CA 1
ATOM 1127 C C . LEU A 1 154 ? 0.706 15.400 -7.405 1.00 97.31 154 LEU A C 1
ATOM 1129 O O . LEU A 1 154 ? 0.670 16.579 -7.757 1.00 97.31 154 LEU A O 1
ATOM 1133 N N . ARG A 1 155 ? -0.309 14.554 -7.583 1.00 97.75 155 ARG A N 1
ATOM 1134 C CA . ARG A 1 155 ? -1.655 14.951 -7.999 1.00 97.75 155 ARG A CA 1
ATOM 1135 C C . ARG A 1 155 ? -2.601 14.771 -6.831 1.00 97.75 155 ARG A C 1
ATOM 1137 O O . ARG A 1 155 ? -2.850 13.642 -6.418 1.00 97.75 155 ARG A O 1
ATOM 1144 N N . ASP A 1 156 ? -3.126 15.874 -6.336 1.00 95.94 156 ASP A N 1
ATOM 1145 C CA . ASP A 1 156 ? -4.036 15.931 -5.206 1.00 95.94 156 ASP A CA 1
ATOM 1146 C C . ASP A 1 156 ? -5.168 16.938 -5.456 1.00 95.94 156 ASP A C 1
ATOM 1148 O O . ASP A 1 156 ? -5.132 17.730 -6.400 1.00 95.94 156 ASP A O 1
ATOM 1152 N N . ASP A 1 157 ? -6.200 16.872 -4.618 1.00 95.75 157 ASP A N 1
ATOM 1153 C CA . ASP A 1 157 ? -7.317 17.814 -4.618 1.00 95.75 157 ASP A CA 1
ATOM 1154 C C . ASP A 1 157 ? -7.595 18.251 -3.169 1.00 95.75 157 ASP A C 1
ATOM 1156 O O . ASP A 1 157 ? -7.918 17.397 -2.332 1.00 95.75 157 ASP A O 1
ATOM 1160 N N . PRO A 1 158 ? -7.498 19.559 -2.848 1.00 93.88 158 PRO A N 1
ATOM 1161 C CA . PRO A 1 158 ? -7.838 20.093 -1.532 1.00 93.88 158 PRO A CA 1
ATOM 1162 C C . PRO A 1 158 ? -9.236 19.716 -1.031 1.00 93.88 158 PRO A C 1
ATOM 1164 O O . PRO A 1 158 ? -9.449 19.661 0.180 1.00 93.88 158 PRO A O 1
ATOM 1167 N N . ALA A 1 159 ? -10.189 19.440 -1.928 1.00 94.44 159 ALA A N 1
ATOM 1168 C CA . ALA A 1 159 ? -11.527 18.981 -1.561 1.00 94.44 159 ALA A CA 1
ATOM 1169 C C . ALA A 1 159 ? -11.530 17.586 -0.910 1.00 94.44 159 ALA A C 1
ATOM 1171 O O . ALA A 1 159 ? -12.462 17.252 -0.178 1.00 94.44 159 ALA A O 1
ATOM 1172 N N . THR A 1 160 ? -10.490 16.785 -1.155 1.00 94.88 160 THR A N 1
ATOM 1173 C CA . THR A 1 160 ? -10.347 15.406 -0.664 1.00 94.88 160 THR A CA 1
ATOM 1174 C C . THR A 1 160 ? -9.127 15.224 0.241 1.00 94.88 160 THR A C 1
ATOM 1176 O O . THR A 1 160 ? -8.699 14.099 0.498 1.00 94.88 160 THR A O 1
ATOM 1179 N N . TRP A 1 161 ? -8.528 16.316 0.721 1.00 94.75 161 TRP A N 1
ATOM 1180 C CA . TRP A 1 161 ? -7.411 16.231 1.656 1.00 94.75 161 TRP A CA 1
ATOM 1181 C C . TRP A 1 161 ? -7.842 15.632 3.001 1.00 94.75 161 TRP A C 1
ATOM 1183 O O . TRP A 1 161 ? -8.937 15.926 3.484 1.00 94.75 161 TRP A O 1
ATOM 1193 N N . PRO A 1 162 ? -6.978 14.825 3.642 1.00 92.56 162 PRO A N 1
ATOM 1194 C CA . PRO A 1 162 ? -7.231 14.307 4.981 1.00 92.56 162 PRO A CA 1
ATOM 1195 C C . PRO A 1 162 ? -7.215 15.431 6.023 1.00 92.56 162 PRO A C 1
ATOM 1197 O O . PRO A 1 162 ? -6.685 16.520 5.797 1.00 92.56 162 PRO A O 1
ATOM 1200 N N . SER A 1 163 ? -7.697 15.120 7.226 1.00 88.06 163 SER A N 1
ATOM 1201 C CA . SER A 1 163 ? -7.627 16.038 8.375 1.00 88.06 163 SER A CA 1
ATOM 1202 C C . SER A 1 163 ? -6.196 16.470 8.738 1.00 88.06 163 SER A C 1
ATOM 1204 O O . SER A 1 163 ? -6.001 17.556 9.284 1.00 88.06 163 SER A O 1
ATOM 1206 N N . ALA A 1 164 ? -5.197 15.642 8.417 1.00 92.75 164 ALA A N 1
ATOM 1207 C CA . ALA A 1 164 ? -3.782 15.970 8.525 1.00 92.75 164 ALA A CA 1
ATOM 1208 C C . ALA A 1 164 ? -2.990 15.333 7.375 1.00 92.75 164 ALA A C 1
ATOM 1210 O O . ALA A 1 164 ? -3.016 14.113 7.190 1.00 92.75 164 ALA A O 1
ATOM 1211 N N . LEU A 1 165 ? -2.265 16.172 6.633 1.00 94.50 165 LEU A N 1
ATOM 1212 C CA . LEU A 1 165 ? -1.358 15.784 5.556 1.00 94.50 165 LEU A CA 1
ATOM 1213 C C . LEU A 1 165 ? 0.056 16.266 5.903 1.00 94.50 165 LEU A C 1
ATOM 1215 O O . LEU A 1 165 ? 0.286 17.470 6.011 1.00 94.50 165 LEU A O 1
ATOM 1219 N N . HIS A 1 166 ? 0.996 15.340 6.100 1.00 95.69 166 HIS A N 1
ATOM 1220 C CA . HIS A 1 166 ? 2.391 15.673 6.403 1.00 95.69 166 HIS A CA 1
ATOM 1221 C C . HIS A 1 166 ? 3.257 15.594 5.142 1.00 95.69 166 HIS A C 1
ATOM 1223 O O . HIS A 1 166 ? 3.299 14.562 4.471 1.00 95.69 166 HIS A O 1
ATOM 1229 N N . LEU A 1 167 ? 3.950 16.694 4.841 1.00 89.56 167 LEU A N 1
ATOM 1230 C CA . LEU A 1 167 ? 4.783 16.905 3.653 1.00 89.56 167 LEU A CA 1
ATOM 1231 C C . LEU A 1 167 ? 6.147 17.475 4.081 1.00 89.56 167 LEU A C 1
ATOM 1233 O O . LEU A 1 167 ? 6.514 18.581 3.693 1.00 89.56 167 LEU A O 1
ATOM 1237 N N . GLU A 1 168 ? 6.877 16.796 4.961 1.00 85.19 168 GLU A N 1
ATOM 1238 C CA . GLU A 1 168 ? 8.238 17.234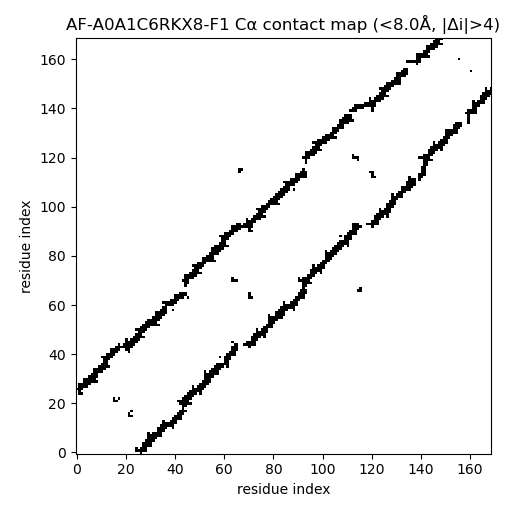 5.307 1.00 85.19 168 GLU A CA 1
ATOM 1239 C C . GLU A 1 168 ? 9.230 16.683 4.275 1.00 85.19 168 GLU A C 1
ATOM 1241 O O . GLU A 1 168 ? 9.193 15.495 3.986 1.00 85.19 168 GLU A O 1
ATOM 1246 N N . GLY A 1 169 ? 10.077 17.526 3.677 1.00 66.00 169 GLY A N 1
ATOM 1247 C CA . GLY A 1 169 ? 11.073 17.129 2.663 1.00 66.00 169 GLY A CA 1
ATOM 1248 C C . GLY A 1 169 ? 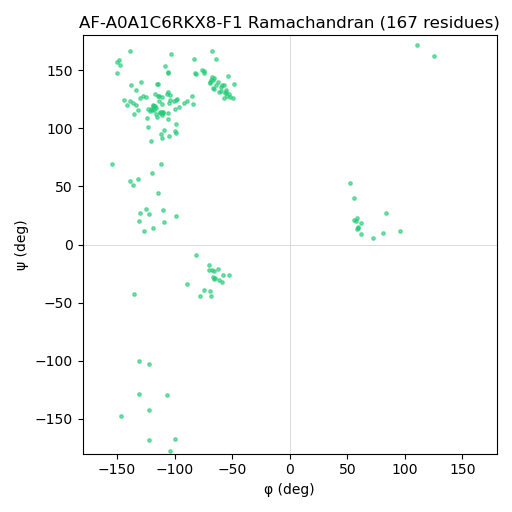12.398 16.687 3.264 1.00 66.00 169 GLY A C 1
ATOM 1249 O O . GLY A 1 169 ? 12.884 17.386 4.178 1.00 66.00 169 GLY A O 1
#

pLDDT: mean 96.84, std 4.66, range [56.94, 98.94]

Mean predicted aligned error: 2.65 Å

Organism: NCBI:txid568872

Foldseek 3Di:
DAAEALAEAEQAQHEFADPAARADRDQYEHNEEYEHHNEREYHHAHEQALYEHLYEYHQAQYYFDDQPAASYHHHCAEHNAYYDCEHNNEYNHAHANHLYEHAEEHEQHQYAFEYPAADESYHCDQYEYQEYEPHHVAAYRYEHEHANYHYNYYHYDPRRHHPYYHDHD

Nearest PDB structures (foldseek):
  8gpp-assembly1_C  TM=1.573E-01  e=4.225E+00  Acinetobacter baumannii

Solvent-accessible surface 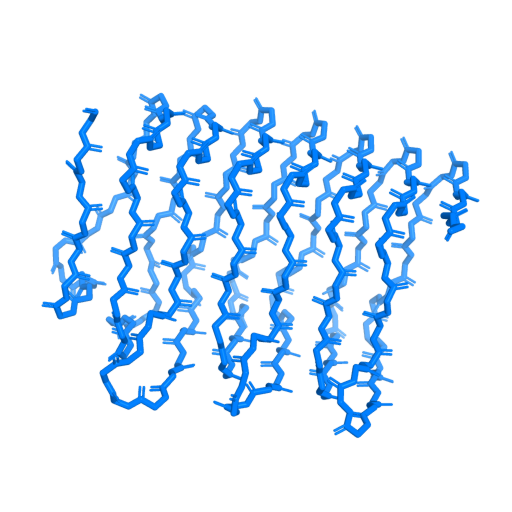area (backbone atoms only — not comparable to full-atom values): 7269 Å² total; per-residue (Å²): 134,55,56,78,40,84,42,64,46,81,38,56,47,35,79,38,69,28,100,65,55,37,40,84,36,42,40,23,34,27,49,24,30,41,36,25,24,76,63,13,35,31,37,17,19,34,33,31,32,53,15,39,29,49,23,31,40,41,27,38,34,18,38,28,38,18,63,94,47,44,14,35,37,22,37,50,19,35,28,57,30,33,39,37,34,20,68,48,12,32,29,34,7,18,37,34,30,34,50,16,40,29,63,32,39,38,35,28,33,40,14,43,40,35,32,58,83,93,34,59,19,36,35,32,30,43,20,34,26,44,29,34,36,53,41,30,67,47,47,31,60,11,30,36,34,38,35,50,35,48,59,73,39,79,45,70,46,84,92,31,51,36,91,39,73,43,79,49,119

Radius of gyration: 14.41 Å; Cα contacts (8 Å, |Δi|>4): 600; chains: 1; bounding box: 26×38×29 Å